Protein AF-A0A2V8Q7M6-F1 (afdb_monomer)

Sequence (115 aa):
MREYAANFYGTDYSTNPAEQGSASGMDSDRLFASWELNDPRVESFSQREDFPLGEPERAIEIPADFSALLKSNPEAAKREVLRVRQEFIQALSENFVCRAFDRDSSRPRYLFYRD

Radius of gyration: 16.98 Å; Cα contacts (8 Å, |Δi|>4): 162; chains: 1; bounding box: 46×27×42 Å

Foldseek 3Di:
DQDKDWLVVHFDDPPDPVCVPPDPTARDIDDDDDDDCPPPQNVCVVVVHHDDPPAFPDKDWAALCLVVCCNVPVPVSNVRVVVSRVVSVVCSVVQWDQDDWDNPNGTTITGIDHD

pLDDT: mean 87.7, std 13.78, range [43.62, 98.25]

Solvent-accessible surface area (backbone atoms only — not comparable to full-atom values): 6844 Å² total; per-residue (Å²): 59,76,47,78,40,80,42,67,81,38,61,48,68,71,85,47,78,94,46,73,86,71,57,80,47,52,65,35,61,43,73,49,76,78,80,60,77,86,36,71,60,48,49,32,47,74,74,75,41,83,68,93,83,77,80,66,81,42,74,50,73,46,72,57,54,53,70,61,39,39,75,75,36,49,70,58,39,51,50,49,52,55,49,50,50,52,53,48,55,51,42,40,74,72,58,32,30,44,77,51,71,49,83,46,85,73,62,19,27,43,27,22,32,76,127

Secondary structure (DSSP, 8-state):
--EEETTTT-BPPP--GGGTTT--PPB--EEE----TTSHHHHHHHTT--------SEEEE--TTHHHHHHH-HHHHHHHHHHHHHHHHHHHHTTEEEEEEE--SSS-EEEEEE-

Nearest PDB structures (foldseek):
  7evo-assembly1_D  TM=3.035E-01  e=6.365E+00  Homo sapiens

Mean predicted aligned error: 6.23 Å

Structure (mmCIF, N/CA/C/O backbone):
data_AF-A0A2V8Q7M6-F1
#
_entry.id   AF-A0A2V8Q7M6-F1
#
loop_
_atom_site.group_PDB
_atom_site.id
_atom_site.type_symbol
_atom_site.label_atom_id
_atom_site.label_alt_id
_atom_site.label_comp_id
_atom_site.label_asym_id
_atom_site.label_entity_id
_atom_site.label_seq_id
_atom_site.pdbx_PDB_ins_code
_atom_site.Cartn_x
_atom_site.Cartn_y
_atom_site.Cartn_z
_atom_site.occupancy
_atom_site.B_iso_or_equiv
_atom_site.auth_seq_id
_atom_site.auth_comp_id
_atom_site.auth_asym_id
_atom_site.auth_atom_id
_atom_site.pdbx_PDB_model_num
ATOM 1 N N . MET A 1 1 ? -3.767 1.937 7.968 1.00 83.38 1 MET A N 1
ATOM 2 C CA . MET A 1 1 ? -2.823 2.754 7.182 1.00 83.38 1 MET A CA 1
ATOM 3 C C . MET A 1 1 ? -3.611 3.795 6.425 1.00 83.38 1 MET A C 1
ATOM 5 O O . MET A 1 1 ? -4.541 3.438 5.707 1.00 83.38 1 MET A O 1
ATOM 9 N N . ARG A 1 2 ? -3.278 5.061 6.667 1.00 88.50 2 ARG A N 1
ATOM 10 C CA . ARG A 1 2 ? -4.025 6.226 6.169 1.00 88.50 2 ARG A CA 1
ATOM 11 C C . ARG A 1 2 ? -3.171 7.160 5.321 1.00 88.50 2 ARG A C 1
ATOM 13 O O . ARG A 1 2 ? -3.696 8.076 4.706 1.00 88.50 2 ARG A O 1
ATOM 20 N N . GLU A 1 3 ? -1.865 6.930 5.305 1.00 91.62 3 GLU A N 1
ATOM 21 C CA . GLU A 1 3 ? -0.896 7.851 4.738 1.00 91.62 3 GLU A CA 1
ATOM 22 C C . GLU A 1 3 ? -0.007 7.130 3.732 1.00 91.62 3 GLU A C 1
ATOM 24 O O . GLU A 1 3 ? 0.481 6.018 3.974 1.00 91.62 3 GLU A O 1
ATOM 29 N N . TYR A 1 4 ? 0.193 7.808 2.607 1.00 94.12 4 TYR A N 1
ATOM 30 C CA . TYR A 1 4 ? 1.028 7.389 1.495 1.00 94.12 4 TYR A CA 1
ATOM 31 C C . TYR A 1 4 ? 2.011 8.512 1.180 1.00 94.12 4 TYR A C 1
ATOM 33 O O . TYR A 1 4 ? 1.599 9.657 0.996 1.00 94.12 4 TYR A O 1
ATOM 41 N N . ALA A 1 5 ? 3.292 8.187 1.054 1.00 93.88 5 ALA A N 1
ATOM 42 C CA . ALA A 1 5 ? 4.302 9.104 0.551 1.00 93.88 5 ALA A CA 1
ATOM 43 C C . ALA A 1 5 ? 4.917 8.559 -0.737 1.00 93.88 5 ALA A C 1
ATOM 45 O O . ALA A 1 5 ? 5.555 7.505 -0.749 1.00 93.88 5 ALA A O 1
ATOM 46 N N . ALA A 1 6 ? 4.727 9.302 -1.825 1.00 92.56 6 ALA A N 1
ATOM 47 C CA . ALA A 1 6 ? 5.328 8.991 -3.111 1.00 92.56 6 ALA A CA 1
ATOM 48 C C . ALA A 1 6 ? 6.821 9.348 -3.112 1.00 92.56 6 ALA A C 1
ATOM 50 O O . ALA A 1 6 ? 7.200 10.439 -2.689 1.00 92.56 6 ALA A O 1
ATOM 51 N N . ASN A 1 7 ? 7.643 8.431 -3.620 1.00 89.50 7 ASN A N 1
ATOM 52 C CA . ASN A 1 7 ? 9.079 8.565 -3.833 1.00 89.50 7 ASN A CA 1
ATOM 53 C C . ASN A 1 7 ? 9.847 9.123 -2.619 1.00 89.50 7 ASN A C 1
ATOM 55 O O . ASN A 1 7 ? 10.694 10.004 -2.746 1.00 89.50 7 ASN A O 1
ATOM 59 N N . PHE A 1 8 ? 9.524 8.629 -1.423 1.00 89.00 8 PHE A N 1
ATOM 60 C CA . PHE A 1 8 ? 9.923 9.232 -0.150 1.00 89.00 8 PHE A CA 1
ATOM 61 C C . PHE A 1 8 ? 11.443 9.302 0.062 1.00 89.00 8 PHE A C 1
ATOM 63 O O . PHE A 1 8 ? 11.938 10.295 0.587 1.00 89.00 8 PHE A O 1
ATOM 70 N N . TYR A 1 9 ? 12.189 8.273 -0.356 1.00 83.69 9 TYR A N 1
ATOM 71 C CA . TYR A 1 9 ? 13.660 8.269 -0.291 1.00 83.69 9 TYR A CA 1
ATOM 72 C C . TYR A 1 9 ? 14.333 8.634 -1.622 1.00 83.69 9 TYR A C 1
ATOM 74 O O . TYR A 1 9 ? 15.557 8.601 -1.718 1.00 83.69 9 TYR A O 1
ATOM 82 N N . GLY A 1 10 ? 13.552 9.013 -2.636 1.00 82.81 10 GLY A N 1
ATOM 83 C CA . GLY A 1 10 ? 14.036 9.167 -4.000 1.00 82.81 10 GLY A CA 1
ATOM 84 C C . GLY A 1 10 ? 14.132 7.840 -4.754 1.00 82.81 10 GLY A C 1
ATOM 85 O O . GLY A 1 10 ? 13.715 6.779 -4.282 1.00 82.81 10 GLY A O 1
ATOM 86 N N . THR A 1 11 ? 14.645 7.943 -5.975 1.00 77.75 11 THR A N 1
ATOM 87 C CA . THR A 1 11 ? 14.792 6.825 -6.902 1.00 77.75 11 THR A CA 1
ATOM 88 C C . THR A 1 11 ? 16.080 6.068 -6.571 1.00 77.75 11 THR A C 1
ATOM 90 O O . THR A 1 11 ? 17.152 6.675 -6.557 1.00 77.75 11 THR A O 1
ATOM 93 N N . ASP A 1 12 ? 15.989 4.764 -6.299 1.00 65.12 12 ASP A N 1
ATOM 94 C CA . ASP A 1 12 ? 17.164 3.944 -5.977 1.00 65.12 12 ASP A CA 1
ATOM 95 C C . ASP A 1 12 ? 18.127 3.910 -7.172 1.00 65.12 12 ASP A C 1
ATOM 97 O O . ASP A 1 12 ? 17.768 3.451 -8.252 1.00 65.12 12 ASP A O 1
ATOM 101 N N . TYR A 1 13 ? 19.370 4.357 -6.993 1.00 54.72 13 TYR A N 1
ATOM 102 C CA . TYR A 1 13 ? 20.425 4.176 -7.992 1.00 54.72 13 TYR A CA 1
ATOM 103 C C . TYR A 1 13 ? 21.353 3.059 -7.525 1.00 54.72 13 TYR A C 1
ATOM 105 O O . TYR A 1 13 ? 21.825 3.081 -6.387 1.00 54.72 13 TYR A O 1
ATOM 113 N N . SER A 1 14 ? 21.652 2.093 -8.399 1.00 52.34 14 SER A N 1
ATOM 114 C CA . SER A 1 14 ? 22.717 1.135 -8.099 1.00 52.34 14 SER A CA 1
ATOM 115 C C . SER A 1 14 ? 24.041 1.891 -7.986 1.00 52.34 14 SER A C 1
ATOM 117 O O . SER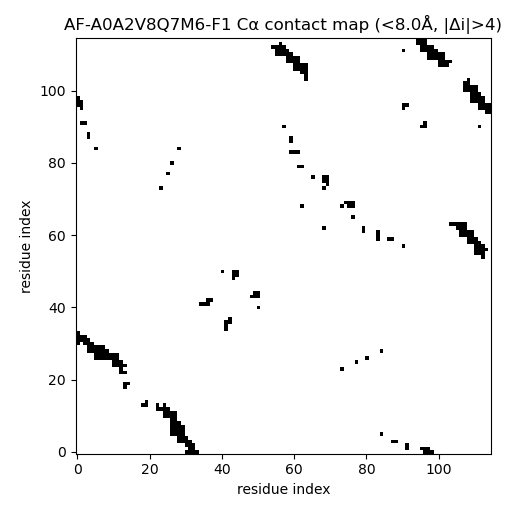 A 1 14 ? 24.476 2.556 -8.926 1.00 52.34 14 SER A O 1
ATOM 119 N N . THR A 1 15 ? 24.679 1.807 -6.820 1.00 46.75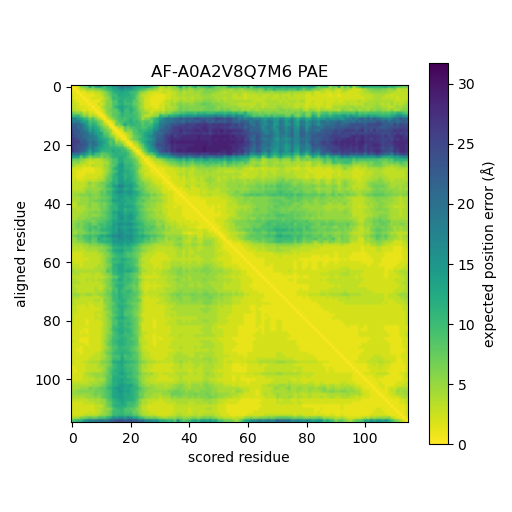 15 THR A N 1
ATOM 120 C CA . THR A 1 15 ? 26.037 2.319 -6.586 1.00 46.75 15 THR A CA 1
ATOM 121 C C . THR A 1 15 ? 27.107 1.302 -6.983 1.00 46.75 15 THR A C 1
ATOM 123 O O . THR A 1 15 ? 28.297 1.580 -6.841 1.00 46.75 15 THR A O 1
ATOM 126 N N . ASN A 1 16 ? 26.708 0.127 -7.487 1.00 46.84 16 ASN A N 1
ATOM 127 C CA . ASN A 1 16 ? 27.617 -0.929 -7.897 1.00 46.84 16 ASN A CA 1
ATOM 128 C C . ASN A 1 16 ? 28.146 -0.651 -9.320 1.00 46.84 16 ASN A C 1
ATOM 130 O O . ASN A 1 16 ? 27.362 -0.658 -10.272 1.00 46.84 16 ASN A O 1
ATOM 134 N N . PRO A 1 17 ? 29.464 -0.446 -9.516 1.00 50.84 17 PRO A N 1
ATOM 135 C CA . PRO A 1 17 ? 30.039 -0.177 -10.836 1.00 50.84 17 PRO A CA 1
ATOM 136 C C . PRO A 1 17 ? 29.781 -1.293 -11.859 1.00 50.84 17 PRO A C 1
ATOM 138 O O . PRO A 1 17 ? 29.735 -1.028 -13.054 1.00 50.84 17 PRO A O 1
ATOM 141 N N . ALA A 1 18 ? 29.573 -2.533 -11.399 1.00 56.84 18 ALA A N 1
ATOM 142 C CA . ALA A 1 18 ? 29.242 -3.676 -12.253 1.00 56.84 18 ALA A CA 1
ATOM 143 C C . ALA A 1 18 ? 27.804 -3.637 -12.818 1.00 56.84 18 ALA A C 1
ATOM 145 O O . ALA A 1 18 ? 27.495 -4.375 -13.748 1.00 56.84 18 ALA A O 1
ATOM 146 N N . GLU A 1 19 ? 26.942 -2.775 -12.272 1.00 53.31 19 GLU A N 1
ATOM 147 C CA . GLU A 1 19 ? 25.549 -2.560 -12.690 1.00 53.31 19 GLU A CA 1
ATOM 148 C C . GLU A 1 19 ? 25.350 -1.172 -13.334 1.00 53.31 19 GLU A C 1
ATOM 150 O O . GLU A 1 19 ? 24.215 -0.745 -13.582 1.00 53.31 19 GLU A O 1
ATOM 155 N N . GLN A 1 20 ? 26.447 -0.455 -13.635 1.00 43.62 20 GLN A N 1
ATOM 156 C CA . GLN A 1 20 ? 26.415 0.779 -14.424 1.00 43.62 20 GLN A CA 1
ATOM 157 C C . GLN A 1 20 ? 25.889 0.474 -15.834 1.00 43.62 20 GLN A C 1
ATOM 159 O O . GLN A 1 20 ? 26.628 0.069 -16.727 1.00 43.62 20 GLN A O 1
ATOM 164 N N . GLY A 1 21 ? 24.581 0.655 -16.012 1.00 48.03 21 GLY A N 1
ATOM 165 C CA . GLY A 1 21 ? 23.860 0.417 -17.263 1.00 48.03 21 GLY A CA 1
ATOM 166 C C . GLY A 1 21 ? 22.540 -0.343 -17.104 1.00 48.03 21 GLY A C 1
ATOM 167 O O . GLY A 1 21 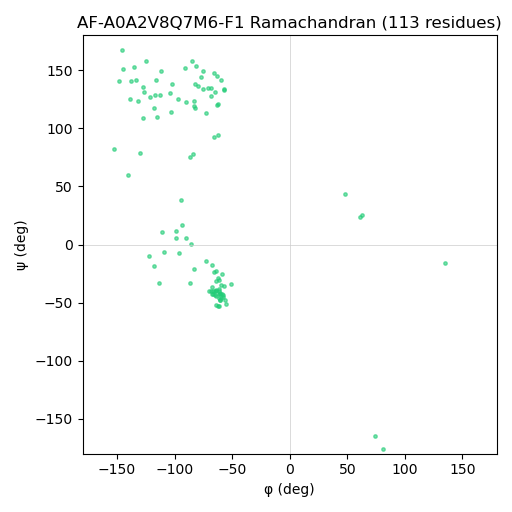? 21.722 -0.296 -18.017 1.00 48.03 21 GLY A O 1
ATOM 168 N N . SER A 1 22 ? 22.294 -0.999 -15.962 1.00 51.44 22 SER A N 1
ATOM 169 C CA . SER A 1 22 ? 21.065 -1.776 -15.703 1.00 51.44 22 SER A CA 1
ATOM 170 C C . SER A 1 22 ? 20.118 -1.146 -14.677 1.00 51.44 22 SER A C 1
ATOM 172 O O . SER A 1 22 ? 19.015 -1.648 -14.467 1.00 51.44 22 SER A O 1
ATOM 174 N N . ALA A 1 23 ? 20.520 -0.054 -14.027 1.00 49.41 23 ALA A N 1
ATOM 175 C CA . ALA A 1 23 ? 19.732 0.582 -12.979 1.00 49.41 23 ALA A CA 1
ATOM 176 C C . ALA A 1 23 ? 18.675 1.537 -13.559 1.00 49.41 23 ALA A C 1
ATOM 178 O O . ALA A 1 23 ? 18.823 2.758 -13.508 1.00 49.41 23 ALA A O 1
ATOM 179 N N . SER A 1 24 ? 17.573 0.983 -14.071 1.00 56.97 24 SER A N 1
ATOM 180 C CA . SER A 1 24 ? 16.294 1.699 -14.004 1.00 56.97 24 SER A CA 1
ATOM 181 C C . SER A 1 24 ? 15.928 1.788 -12.529 1.00 56.97 24 SER A C 1
ATOM 183 O O . SER A 1 24 ? 15.387 0.843 -11.958 1.00 56.97 24 SER A O 1
ATOM 185 N N . GLY A 1 25 ? 16.317 2.885 -11.887 1.00 67.06 25 GLY A N 1
ATOM 186 C CA . GLY A 1 25 ? 16.013 3.092 -10.484 1.00 67.06 25 GLY A CA 1
ATOM 187 C C . GLY A 1 25 ? 14.509 3.098 -10.233 1.00 67.06 25 GLY A C 1
ATOM 188 O O . GLY A 1 25 ? 13.737 3.597 -11.058 1.00 67.06 25 GLY A O 1
ATOM 189 N N . MET A 1 26 ? 14.087 2.515 -9.112 1.00 82.00 26 MET A N 1
ATOM 190 C CA . MET A 1 26 ? 12.678 2.448 -8.730 1.00 82.00 26 MET A CA 1
ATOM 191 C C . MET A 1 26 ? 12.382 3.496 -7.658 1.00 82.00 26 MET A C 1
ATOM 193 O O . MET A 1 26 ? 13.180 3.699 -6.746 1.00 82.00 26 MET A O 1
ATOM 197 N N . ASP A 1 27 ? 11.241 4.172 -7.778 1.00 85.25 27 ASP A N 1
ATOM 198 C CA . ASP A 1 27 ? 10.789 5.130 -6.774 1.00 85.25 27 ASP A CA 1
ATOM 199 C C . ASP A 1 27 ? 10.499 4.424 -5.447 1.00 85.25 27 ASP A C 1
ATOM 201 O O . ASP A 1 27 ? 9.766 3.430 -5.394 1.00 85.25 27 ASP A O 1
ATOM 205 N N . SER A 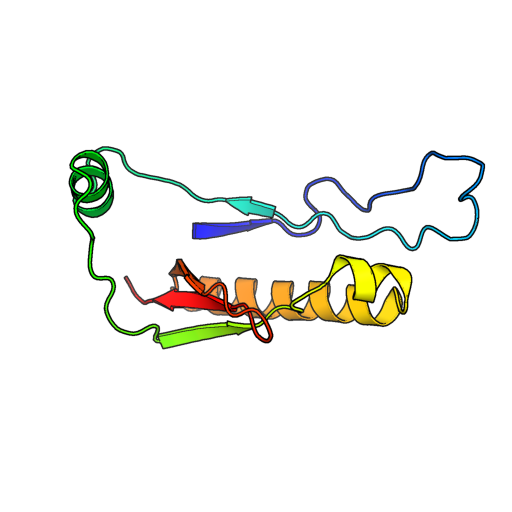1 28 ? 11.026 4.979 -4.360 1.00 84.94 28 SER A N 1
ATOM 206 C CA . SER A 1 28 ? 10.833 4.435 -3.021 1.00 84.94 28 SER A CA 1
ATOM 207 C C . SER A 1 28 ? 9.547 4.964 -2.373 1.00 84.94 28 SER A C 1
ATOM 209 O O . SER A 1 28 ? 9.590 5.790 -1.455 1.00 84.94 28 SER A O 1
ATOM 211 N N . ASP A 1 29 ? 8.393 4.465 -2.804 1.00 91.88 29 ASP A N 1
ATOM 212 C CA . ASP A 1 29 ? 7.116 4.771 -2.153 1.00 91.88 29 ASP A CA 1
ATOM 213 C C . ASP A 1 29 ? 7.046 4.205 -0.726 1.00 91.88 29 ASP A C 1
ATOM 215 O O . ASP A 1 29 ? 7.645 3.169 -0.398 1.00 91.88 29 ASP A O 1
ATOM 219 N N . ARG A 1 30 ? 6.332 4.914 0.155 1.00 93.06 30 ARG A N 1
ATOM 220 C CA . ARG A 1 30 ? 6.184 4.553 1.566 1.00 93.06 30 ARG A CA 1
ATOM 221 C C . ARG A 1 30 ? 4.747 4.636 2.024 1.00 93.06 30 ARG A C 1
ATOM 223 O O . ARG A 1 30 ? 3.994 5.539 1.675 1.00 93.06 30 ARG A O 1
ATOM 230 N N . LEU A 1 31 ? 4.416 3.674 2.863 1.00 92.44 31 LEU A N 1
ATOM 231 C CA . LEU A 1 31 ? 3.139 3.549 3.515 1.00 92.44 31 LEU A CA 1
ATOM 232 C C . LEU A 1 31 ? 3.353 3.671 5.020 1.00 92.44 31 LEU A C 1
ATOM 234 O O . LEU A 1 31 ? 4.183 2.948 5.575 1.00 92.44 31 LEU A O 1
ATOM 238 N N . PHE A 1 32 ? 2.592 4.540 5.683 1.00 90.56 32 PHE A N 1
ATOM 239 C CA . PHE A 1 32 ? 2.683 4.698 7.133 1.00 90.56 32 PHE A CA 1
ATOM 240 C C . PHE A 1 32 ? 1.510 3.991 7.812 1.00 90.56 32 PHE A C 1
ATOM 242 O O . PHE A 1 32 ? 0.330 4.324 7.641 1.00 90.56 32 PHE A O 1
ATOM 249 N N . ALA A 1 33 ? 1.848 2.952 8.570 1.00 88.69 33 ALA A N 1
ATOM 250 C CA . ALA A 1 33 ? 0.924 2.279 9.462 1.00 88.69 33 ALA A CA 1
ATOM 251 C C . ALA A 1 33 ? 1.117 2.832 10.877 1.00 88.69 33 ALA A C 1
ATOM 253 O O . ALA A 1 33 ? 2.230 2.841 11.397 1.00 88.69 33 ALA A O 1
ATOM 254 N N . SER A 1 34 ? 0.025 3.303 11.471 1.00 87.44 34 SER A N 1
ATOM 255 C CA . SER A 1 34 ? -0.060 3.722 12.865 1.00 87.44 34 SER A CA 1
ATOM 256 C C . SER A 1 34 ? -0.949 2.749 13.637 1.00 87.44 34 SER A C 1
ATOM 258 O O . SER A 1 34 ? -1.874 2.155 13.070 1.00 87.44 34 SER A O 1
ATOM 260 N N . TRP A 1 35 ? -0.653 2.588 14.924 1.00 86.50 35 TRP A N 1
ATOM 261 C CA . TRP A 1 35 ? -1.434 1.784 15.856 1.00 86.50 35 TRP A CA 1
ATOM 262 C C . TRP A 1 35 ? -1.668 2.593 17.121 1.00 86.50 35 TRP A C 1
ATOM 264 O O . 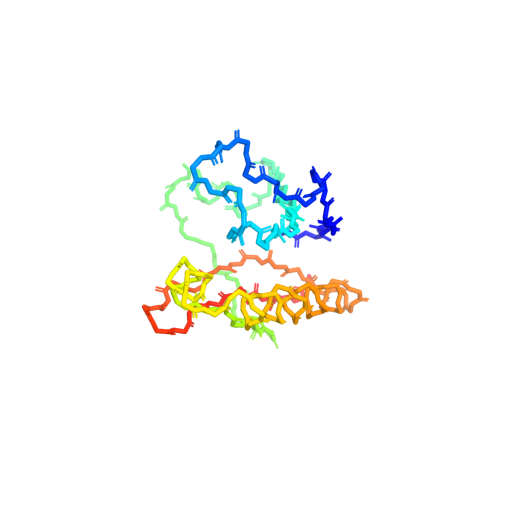TRP A 1 35 ? -0.711 3.020 17.766 1.00 86.50 35 TRP A O 1
ATOM 274 N N . GLU A 1 36 ? -2.935 2.764 17.478 1.00 89.31 36 GLU A N 1
ATOM 275 C CA . GLU A 1 36 ? -3.319 3.289 18.781 1.00 89.31 36 GLU A CA 1
ATOM 276 C C . GLU A 1 36 ? -3.315 2.129 19.776 1.00 89.31 36 GLU A C 1
ATOM 278 O O . GLU A 1 36 ? -4.025 1.143 19.593 1.00 89.31 36 GLU A O 1
ATOM 283 N N . LEU A 1 37 ? -2.482 2.215 20.816 1.00 90.00 37 LEU A N 1
ATOM 284 C CA . LEU A 1 37 ? -2.253 1.086 21.729 1.00 90.00 37 LEU A CA 1
ATOM 285 C C . LEU A 1 37 ? -3.492 0.696 22.544 1.00 90.00 37 LEU A C 1
ATOM 287 O O . LEU A 1 37 ? -3.590 -0.450 22.967 1.00 90.00 37 LEU A O 1
ATOM 291 N N . ASN A 1 38 ? -4.421 1.635 22.724 1.00 91.25 38 ASN A N 1
ATOM 292 C CA . ASN A 1 38 ? -5.683 1.432 23.437 1.00 91.25 38 ASN A CA 1
ATOM 293 C C . ASN A 1 38 ? -6.863 1.183 22.476 1.00 91.25 38 ASN A C 1
ATOM 295 O O . ASN A 1 38 ? -8.020 1.290 22.876 1.00 91.25 38 ASN A O 1
ATOM 299 N N . ASP A 1 39 ? -6.604 0.951 21.183 1.00 91.00 39 ASP A N 1
ATOM 300 C CA . ASP A 1 39 ? -7.659 0.562 20.247 1.00 91.00 39 ASP A CA 1
ATOM 301 C C . ASP A 1 39 ? -8.104 -0.880 20.549 1.00 91.00 39 ASP A C 1
ATOM 303 O O . ASP A 1 39 ? -7.236 -1.752 20.687 1.00 91.00 39 ASP A O 1
ATOM 307 N N . PRO A 1 40 ? -9.420 -1.174 20.592 1.00 90.81 40 PRO A N 1
ATOM 308 C CA . PRO A 1 40 ? -9.925 -2.519 20.869 1.00 90.81 40 PRO A CA 1
ATOM 309 C C . PRO A 1 40 ? -9.293 -3.608 19.995 1.00 90.81 40 PRO A C 1
ATOM 311 O O . PRO A 1 40 ? -9.053 -4.719 20.460 1.00 90.81 40 PRO A O 1
ATOM 314 N N . ARG A 1 41 ? -8.959 -3.294 18.737 1.00 89.44 41 ARG A N 1
ATOM 315 C CA . ARG A 1 41 ? -8.275 -4.223 17.834 1.00 89.44 41 ARG A CA 1
ATOM 316 C C . ARG A 1 41 ? -6.882 -4.587 18.329 1.00 89.44 41 ARG A C 1
ATOM 318 O O . ARG A 1 41 ? -6.475 -5.744 18.239 1.00 89.44 41 ARG A O 1
ATOM 325 N N . VAL A 1 42 ? -6.124 -3.597 18.791 1.00 90.50 42 VAL A N 1
ATOM 326 C CA . VAL A 1 42 ? -4.761 -3.806 19.293 1.00 90.50 42 VAL A CA 1
ATOM 327 C C . VAL A 1 42 ? -4.804 -4.566 20.616 1.00 90.50 42 VAL A C 1
ATOM 329 O O . VAL A 1 42 ? -4.014 -5.493 20.808 1.00 90.50 42 VAL A O 1
ATOM 332 N N . GLU A 1 43 ? -5.767 -4.249 21.481 1.00 93.31 43 GLU A N 1
ATOM 333 C CA . GLU A 1 43 ? -5.998 -4.975 22.731 1.00 93.31 43 GLU A CA 1
ATOM 334 C C . GLU A 1 43 ? -6.345 -6.452 22.482 1.00 93.31 43 GLU A C 1
ATOM 336 O O . GLU A 1 43 ? -5.693 -7.319 23.067 1.00 93.31 43 GLU A O 1
ATOM 341 N N . SER A 1 44 ? -7.267 -6.770 21.563 1.00 93.00 44 SER A N 1
ATOM 342 C CA . SER A 1 44 ? -7.585 -8.163 21.192 1.00 93.00 44 SER A CA 1
ATOM 343 C C . SER A 1 44 ? -6.347 -8.924 20.714 1.00 93.00 44 SER A C 1
ATOM 345 O O . SER A 1 44 ? -6.040 -10.007 21.219 1.00 93.00 44 SER A O 1
ATOM 347 N N . PHE A 1 45 ? -5.553 -8.328 19.817 1.00 91.25 45 PHE A N 1
ATOM 348 C CA . PHE A 1 45 ? -4.326 -8.975 19.350 1.00 91.25 45 PHE A CA 1
ATOM 349 C C . PHE A 1 45 ? -3.287 -9.171 20.460 1.00 91.25 45 PHE A C 1
ATOM 351 O O . PHE A 1 45 ? -2.557 -10.165 20.435 1.00 91.25 45 PHE A O 1
ATOM 358 N N . SER A 1 46 ? -3.230 -8.285 21.460 1.00 93.25 46 SER A N 1
ATOM 359 C CA . SER A 1 46 ? -2.349 -8.461 22.625 1.00 93.25 46 SER A CA 1
ATOM 360 C C . SER A 1 46 ? -2.686 -9.722 23.434 1.00 93.25 46 SER A C 1
ATOM 362 O O . SER A 1 46 ? -1.791 -10.349 24.003 1.00 93.25 46 SER A O 1
ATOM 364 N N . GLN A 1 47 ? -3.954 -10.144 23.404 1.00 94.25 47 GLN A N 1
ATOM 365 C CA . GLN A 1 47 ? -4.454 -11.366 24.037 1.00 94.25 47 GLN A CA 1
ATOM 366 C C . GLN A 1 47 ? -4.403 -12.593 23.111 1.00 94.25 47 GLN A C 1
ATOM 368 O O . GLN A 1 47 ? -4.847 -13.673 23.494 1.00 94.25 47 GLN A O 1
ATOM 373 N N . ARG A 1 48 ? -3.816 -12.463 21.909 1.00 93.19 48 ARG A N 1
ATOM 374 C CA . ARG A 1 48 ? -3.831 -13.479 20.834 1.00 93.19 48 ARG A CA 1
ATOM 375 C C . ARG A 1 48 ? -5.235 -13.823 20.334 1.00 93.19 48 ARG A C 1
ATOM 377 O O . ARG A 1 48 ? -5.444 -14.903 19.782 1.00 93.19 48 ARG A O 1
ATOM 384 N N . GLU A 1 49 ? -6.175 -12.910 20.516 1.00 94.12 49 GLU A N 1
ATOM 385 C CA . GLU A 1 49 ? -7.512 -13.008 19.953 1.00 94.12 49 GLU A CA 1
ATOM 386 C C . GLU A 1 49 ? -7.541 -12.329 18.585 1.00 94.12 49 GLU A C 1
ATOM 388 O O . GLU A 1 49 ? -6.755 -11.420 18.302 1.00 94.12 49 GLU A O 1
ATOM 393 N N . ASP A 1 50 ? -8.436 -12.796 17.721 1.00 88.81 50 ASP A N 1
ATOM 394 C CA . ASP A 1 50 ? -8.651 -12.177 16.420 1.00 88.81 50 ASP A CA 1
ATOM 395 C C . ASP A 1 50 ? -9.636 -11.006 16.536 1.00 88.81 50 ASP A C 1
ATOM 397 O O . ASP A 1 50 ? -10.454 -10.950 17.457 1.00 88.81 50 ASP A O 1
ATOM 401 N N . PHE A 1 51 ? -9.582 -10.082 15.581 1.00 88.69 51 PHE A N 1
ATOM 402 C CA . PHE A 1 51 ? -10.477 -8.932 15.529 1.00 88.69 51 PHE A CA 1
ATOM 403 C C . PHE A 1 51 ? -11.140 -8.839 14.148 1.00 88.69 51 PHE A C 1
ATOM 405 O O . PHE A 1 51 ? -10.470 -8.487 13.168 1.00 88.69 51 PHE A O 1
ATOM 412 N N . PRO A 1 52 ? -12.449 -9.132 14.033 1.00 88.81 52 PRO A N 1
ATOM 413 C CA . PRO A 1 52 ? -13.126 -9.164 12.745 1.00 88.81 52 PRO A CA 1
ATOM 414 C C . PRO A 1 52 ? -13.238 -7.758 12.143 1.00 88.81 52 PRO A C 1
ATOM 416 O O . PRO A 1 52 ? -13.739 -6.830 12.771 1.00 88.81 52 PRO A O 1
ATOM 419 N N . LEU A 1 53 ? -12.796 -7.610 10.891 1.00 85.31 53 LEU A N 1
ATOM 420 C CA . LEU A 1 53 ? -12.862 -6.349 10.135 1.00 85.31 53 LEU A CA 1
ATOM 421 C C . LEU A 1 53 ? -14.085 -6.252 9.207 1.00 85.31 53 LEU A C 1
ATOM 423 O O . LEU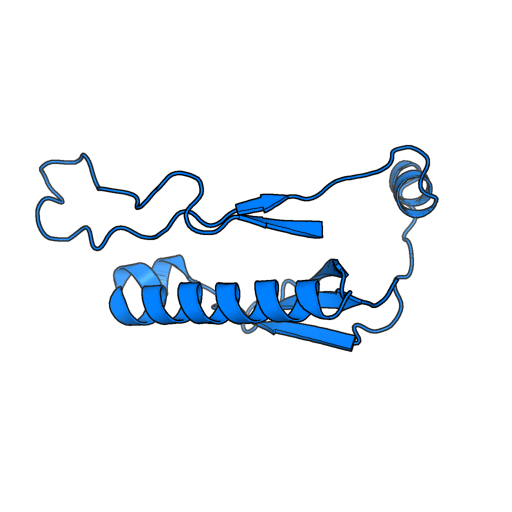 A 1 53 ? -14.310 -5.199 8.616 1.00 85.31 53 LEU A O 1
ATOM 427 N N . GLY A 1 54 ? -14.859 -7.333 9.069 1.00 90.25 54 GLY A N 1
ATOM 428 C CA . GLY A 1 54 ? -15.884 -7.466 8.033 1.00 90.25 54 GLY A CA 1
ATOM 429 C C . GLY A 1 54 ? -15.288 -7.710 6.642 1.00 90.25 54 GLY A C 1
ATOM 430 O O . GLY A 1 54 ? -14.110 -8.050 6.505 1.00 90.25 54 GLY A O 1
ATOM 431 N N . GLU A 1 55 ? -16.112 -7.538 5.608 1.00 93.88 55 GLU A N 1
ATOM 432 C CA . GLU A 1 55 ? -15.685 -7.681 4.214 1.00 93.88 55 GLU A CA 1
ATOM 433 C C . GLU A 1 55 ? -15.006 -6.400 3.706 1.00 93.88 55 GLU A C 1
ATOM 435 O O . GLU A 1 55 ? -15.490 -5.298 3.982 1.00 93.88 55 GLU A O 1
ATOM 440 N N . PRO A 1 56 ? -13.899 -6.511 2.954 1.00 96.50 56 PRO A N 1
ATOM 441 C CA . PRO A 1 56 ? -13.269 -5.351 2.345 1.00 96.50 56 PRO A CA 1
ATOM 442 C C . PRO A 1 56 ? -14.157 -4.771 1.240 1.00 96.50 56 PRO A C 1
ATOM 444 O O . PRO A 1 56 ? -14.638 -5.481 0.360 1.00 96.50 56 PRO A O 1
ATOM 447 N N . GLU A 1 57 ? -14.310 -3.451 1.235 1.00 97.31 57 GLU A N 1
ATOM 448 C CA . GLU A 1 57 ? -15.043 -2.728 0.188 1.00 97.31 57 GLU A CA 1
ATOM 449 C C . GLU A 1 57 ? -14.177 -2.458 -1.050 1.00 97.31 57 GLU A C 1
ATOM 451 O O . GLU A 1 57 ? -14.691 -2.191 -2.138 1.00 97.31 57 GLU A O 1
ATOM 456 N N . ARG A 1 58 ? -12.849 -2.496 -0.893 1.00 97.44 58 ARG A N 1
ATOM 457 C CA . ARG A 1 58 ? -11.897 -2.292 -1.986 1.00 97.44 58 ARG A CA 1
ATOM 458 C C . ARG A 1 58 ? -10.659 -3.158 -1.808 1.00 97.44 58 ARG A C 1
ATOM 460 O O . ARG A 1 58 ? -10.237 -3.441 -0.686 1.00 97.44 58 ARG A O 1
ATOM 467 N N . ALA A 1 59 ? -10.050 -3.530 -2.927 1.00 97.94 59 ALA A N 1
ATOM 468 C CA . ALA A 1 59 ? -8.790 -4.252 -2.947 1.00 97.94 59 ALA A CA 1
ATOM 469 C C . ALA A 1 59 ? -7.862 -3.694 -4.028 1.00 97.94 59 ALA A C 1
ATOM 471 O O . ALA A 1 59 ? -8.317 -3.386 -5.126 1.00 97.94 59 ALA A O 1
ATOM 472 N N . ILE A 1 60 ? -6.572 -3.606 -3.709 1.00 98.06 60 ILE A N 1
ATOM 473 C CA . ILE A 1 60 ? -5.502 -3.253 -4.649 1.00 98.06 60 ILE A CA 1
ATOM 474 C C . ILE A 1 60 ? -4.592 -4.466 -4.777 1.00 98.06 60 ILE A C 1
ATOM 476 O O . ILE A 1 60 ? -3.887 -4.814 -3.830 1.00 98.06 60 ILE A O 1
ATOM 480 N N . GLU A 1 61 ? -4.624 -5.116 -5.934 1.00 98.25 61 GLU A N 1
ATOM 481 C CA . GLU A 1 61 ? -3.758 -6.253 -6.248 1.00 98.25 61 GLU A CA 1
ATOM 482 C C . GLU A 1 61 ? -2.344 -5.776 -6.600 1.00 98.25 61 GLU A C 1
ATOM 484 O O . GLU A 1 61 ? -2.174 -4.732 -7.236 1.00 98.25 61 GLU A O 1
ATOM 489 N N . ILE A 1 62 ? -1.330 -6.543 -6.201 1.00 96.69 62 ILE A N 1
ATOM 490 C CA . ILE A 1 62 ? 0.070 -6.323 -6.576 1.00 96.69 62 ILE A CA 1
ATOM 491 C C . ILE A 1 62 ? 0.654 -7.592 -7.212 1.00 96.69 62 ILE A C 1
ATOM 493 O O . ILE A 1 62 ? 0.149 -8.687 -6.962 1.00 96.69 62 ILE A O 1
ATOM 497 N N . PRO A 1 63 ? 1.734 -7.487 -8.005 1.00 96.25 63 PRO A N 1
ATOM 498 C CA . PRO A 1 63 ? 2.409 -8.668 -8.532 1.00 96.25 63 PRO A CA 1
ATOM 499 C C . PRO A 1 63 ? 2.875 -9.602 -7.408 1.00 96.25 63 PRO A C 1
ATOM 501 O O . PRO A 1 63 ? 3.523 -9.154 -6.462 1.00 96.25 63 PRO A O 1
ATOM 504 N N . ALA A 1 64 ? 2.607 -10.904 -7.547 1.00 96.25 64 ALA A N 1
ATOM 505 C CA . ALA A 1 64 ? 3.045 -11.918 -6.584 1.00 96.25 64 ALA A CA 1
ATOM 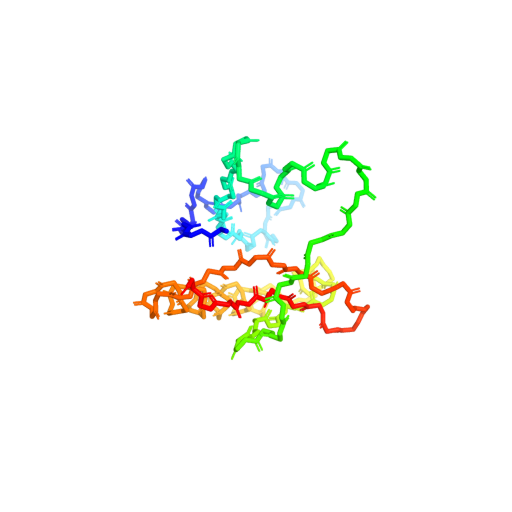506 C C . ALA A 1 64 ? 4.572 -11.976 -6.416 1.00 96.25 64 ALA A C 1
ATOM 508 O O . ALA A 1 64 ? 5.066 -12.180 -5.309 1.00 96.25 64 ALA A O 1
ATOM 509 N N . ASP A 1 65 ? 5.312 -11.743 -7.503 1.00 95.19 65 ASP A N 1
ATOM 510 C CA . ASP A 1 65 ? 6.772 -11.660 -7.500 1.00 95.19 65 ASP A CA 1
ATOM 511 C C . ASP A 1 65 ? 7.241 -10.384 -8.212 1.00 95.19 65 ASP A C 1
ATOM 513 O O . ASP A 1 65 ? 7.658 -10.377 -9.376 1.00 95.19 65 ASP A O 1
ATOM 517 N N . PHE A 1 66 ? 7.151 -9.262 -7.496 1.00 91.12 66 PHE A N 1
ATOM 518 C CA . PHE A 1 66 ? 7.631 -7.975 -7.998 1.00 91.12 66 PHE A CA 1
ATOM 519 C C . PHE A 1 66 ? 9.141 -7.990 -8.285 1.00 91.12 66 PHE A C 1
ATOM 521 O O . PHE A 1 66 ? 9.599 -7.321 -9.209 1.00 91.12 66 PHE A O 1
ATOM 528 N N . 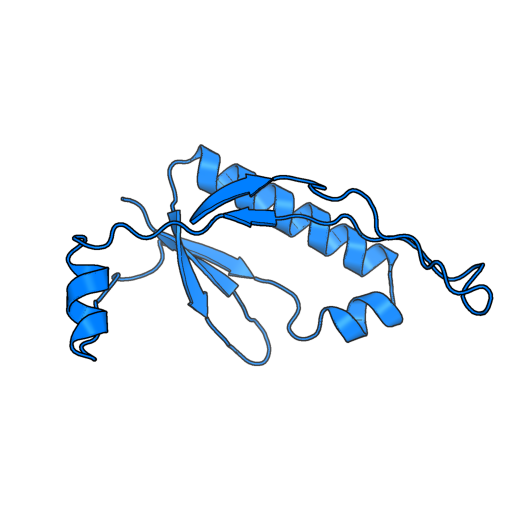SER A 1 67 ? 9.928 -8.779 -7.544 1.00 89.44 67 SER A N 1
ATOM 529 C CA . SER A 1 67 ? 11.372 -8.892 -7.770 1.00 89.44 67 SER A CA 1
ATOM 530 C C . SER A 1 67 ? 11.694 -9.549 -9.114 1.00 89.44 67 SER A C 1
ATOM 532 O O . SER A 1 67 ? 12.580 -9.073 -9.827 1.00 89.44 67 SER A O 1
ATOM 534 N N . ALA A 1 68 ? 10.981 -10.611 -9.494 1.00 91.88 68 ALA A N 1
ATOM 535 C CA . ALA A 1 68 ? 11.113 -11.218 -10.816 1.00 91.88 68 ALA A CA 1
ATOM 536 C C . ALA A 1 68 ? 10.617 -10.284 -11.931 1.00 91.88 68 ALA A C 1
ATOM 538 O O . ALA A 1 68 ? 11.269 -10.181 -12.978 1.00 91.88 68 ALA A O 1
ATOM 539 N N . LEU A 1 69 ? 9.514 -9.558 -11.707 1.00 92.31 69 LEU A N 1
ATOM 540 C CA . LEU A 1 69 ? 9.011 -8.561 -12.658 1.00 92.31 69 LEU A CA 1
ATOM 541 C C . LEU A 1 69 ? 10.039 -7.450 -12.901 1.00 92.31 69 LEU A C 1
ATOM 543 O O . LEU A 1 69 ? 10.341 -7.140 -14.049 1.00 92.31 69 LEU A O 1
ATOM 547 N N . LEU A 1 70 ? 10.626 -6.898 -11.838 1.00 89.31 70 LEU A N 1
ATOM 548 C CA . LEU A 1 70 ? 11.630 -5.840 -11.928 1.00 89.31 70 LEU A CA 1
ATOM 549 C C . LEU A 1 70 ? 12.870 -6.288 -12.710 1.00 89.31 70 LEU A C 1
ATOM 551 O O . LEU A 1 70 ? 13.368 -5.537 -13.541 1.00 89.31 70 LEU A O 1
ATOM 555 N N . LYS A 1 71 ? 13.342 -7.522 -12.493 1.00 88.06 71 LYS A N 1
ATOM 556 C CA . LYS A 1 71 ? 14.505 -8.075 -13.209 1.00 88.06 71 LYS A CA 1
ATOM 557 C C . LYS A 1 71 ? 14.231 -8.328 -14.690 1.00 88.06 71 LYS A C 1
ATOM 559 O O . LYS A 1 71 ? 15.114 -8.128 -15.516 1.00 88.06 71 LYS A O 1
ATOM 564 N N . SER A 1 72 ? 13.039 -8.822 -15.018 1.00 92.44 72 SER A N 1
ATOM 565 C CA . SER A 1 72 ? 12.691 -9.230 -16.384 1.00 92.44 72 SER A CA 1
ATOM 566 C C . SER A 1 72 ? 12.162 -8.079 -17.241 1.00 92.44 72 SER A C 1
ATOM 568 O O . SER A 1 72 ? 12.388 -8.065 -18.450 1.00 92.44 72 SER A O 1
ATOM 570 N N . ASN A 1 73 ? 11.458 -7.119 -16.637 1.00 92.25 73 ASN A N 1
ATOM 571 C CA . ASN A 1 73 ? 10.840 -5.994 -17.331 1.00 92.25 73 ASN A CA 1
ATOM 572 C C . ASN A 1 73 ? 10.700 -4.762 -16.407 1.00 92.25 73 ASN A C 1
ATOM 574 O O . ASN A 1 73 ? 9.614 -4.507 -15.870 1.00 92.25 73 ASN A O 1
ATOM 578 N N . PRO A 1 74 ? 11.769 -3.956 -16.248 1.00 89.50 74 PRO A N 1
ATOM 579 C CA . PRO A 1 74 ? 11.760 -2.771 -15.387 1.00 89.50 74 PRO A CA 1
ATOM 580 C C . PRO A 1 74 ? 10.667 -1.753 -15.737 1.00 89.50 74 PRO A C 1
ATOM 582 O O . PRO A 1 74 ? 10.058 -1.162 -14.849 1.00 89.50 74 PRO A O 1
ATOM 585 N N . GLU A 1 75 ? 10.359 -1.579 -17.024 1.00 90.69 75 GLU A N 1
ATOM 586 C CA . GLU A 1 75 ? 9.299 -0.664 -17.459 1.00 90.69 75 GLU A CA 1
ATOM 587 C C . GLU A 1 75 ? 7.910 -1.150 -17.032 1.00 90.69 75 GLU A C 1
ATOM 589 O O . GLU A 1 75 ? 7.053 -0.345 -16.666 1.00 90.69 75 GLU A O 1
ATOM 594 N N . ALA A 1 76 ? 7.667 -2.465 -17.053 1.00 92.69 76 ALA A N 1
ATOM 595 C CA . ALA A 1 76 ? 6.438 -3.032 -16.506 1.00 92.69 76 ALA A CA 1
ATOM 596 C C . ALA A 1 76 ? 6.374 -2.877 -14.984 1.00 92.69 76 ALA A C 1
ATOM 598 O O . ALA A 1 76 ? 5.341 -2.452 -14.473 1.00 92.69 76 ALA A O 1
ATOM 599 N N . ALA A 1 77 ? 7.475 -3.126 -14.272 1.00 92.12 77 ALA A N 1
ATOM 600 C CA . ALA A 1 77 ? 7.545 -2.902 -12.829 1.00 92.12 77 ALA A CA 1
ATOM 601 C C . ALA A 1 77 ? 7.250 -1.438 -12.460 1.00 92.12 77 ALA A C 1
ATOM 603 O O . ALA A 1 77 ? 6.461 -1.172 -11.555 1.00 92.12 77 ALA A O 1
ATOM 604 N N . LYS A 1 78 ? 7.799 -0.482 -13.219 1.00 92.06 78 LYS A N 1
ATOM 605 C CA . LYS A 1 78 ? 7.524 0.946 -13.036 1.00 92.06 78 LYS A CA 1
ATOM 606 C C . LYS A 1 78 ? 6.051 1.286 -13.245 1.00 92.06 78 LYS A C 1
ATOM 608 O O . LYS A 1 78 ? 5.487 2.045 -12.458 1.00 92.06 78 LYS A O 1
ATOM 613 N N . ARG A 1 79 ? 5.411 0.723 -14.277 1.00 95.19 79 ARG A N 1
ATOM 614 C CA . ARG A 1 79 ? 3.965 0.896 -14.494 1.00 95.19 79 ARG A CA 1
ATOM 615 C C . ARG A 1 79 ? 3.148 0.348 -13.328 1.00 95.19 79 ARG A C 1
ATOM 617 O O . ARG A 1 79 ? 2.204 1.013 -12.918 1.00 95.19 79 ARG A O 1
ATOM 624 N N . GLU A 1 80 ? 3.535 -0.796 -12.766 1.00 95.81 80 GLU A N 1
ATOM 625 C CA . GLU A 1 80 ? 2.857 -1.355 -11.592 1.00 95.81 80 GLU A CA 1
ATOM 626 C C . GLU A 1 80 ? 2.997 -0.465 -10.358 1.00 95.81 80 GLU A C 1
ATOM 628 O O . GLU A 1 80 ? 1.999 -0.195 -9.697 1.00 95.81 80 GLU A O 1
ATOM 633 N N . VAL A 1 81 ? 4.189 0.072 -10.079 1.00 94.12 81 VAL A N 1
ATOM 634 C CA . VAL A 1 81 ? 4.370 1.019 -8.965 1.00 94.12 81 VAL A CA 1
ATOM 635 C C . VAL A 1 81 ? 3.490 2.254 -9.146 1.00 94.12 81 VAL A C 1
ATOM 637 O O . VAL A 1 81 ? 2.798 2.655 -8.214 1.00 94.12 81 VAL A O 1
ATOM 640 N N . LEU A 1 82 ? 3.457 2.836 -10.349 1.00 95.62 82 LEU A N 1
ATOM 641 C CA . LEU A 1 82 ? 2.625 4.010 -10.630 1.00 95.62 82 LEU A CA 1
ATOM 642 C C . LEU A 1 82 ? 1.125 3.705 -10.519 1.00 95.62 82 LEU A C 1
ATOM 644 O O . LEU A 1 82 ? 0.385 4.525 -9.973 1.00 95.62 82 LEU A O 1
ATOM 648 N N . ARG A 1 83 ? 0.684 2.532 -10.988 1.00 97.69 83 ARG A N 1
ATOM 649 C CA . ARG A 1 83 ? -0.706 2.078 -10.859 1.00 97.69 83 ARG A CA 1
ATOM 650 C C . ARG A 1 83 ? -1.092 1.925 -9.389 1.00 97.69 83 ARG A C 1
ATOM 652 O O . ARG A 1 83 ? -2.063 2.534 -8.950 1.00 97.69 83 ARG A O 1
ATOM 659 N N . VAL A 1 84 ? -0.305 1.173 -8.618 1.00 97.06 84 VAL A N 1
ATOM 660 C CA . VAL A 1 84 ? -0.554 0.942 -7.186 1.00 97.06 84 VAL A CA 1
ATOM 661 C C . VAL A 1 84 ? -0.547 2.263 -6.416 1.00 97.06 84 VAL A C 1
ATOM 663 O O . VAL A 1 84 ? -1.444 2.491 -5.607 1.00 97.06 84 VAL A O 1
ATOM 666 N N . ARG A 1 85 ? 0.398 3.168 -6.707 1.00 96.81 85 ARG A N 1
ATOM 667 C CA . ARG A 1 85 ? 0.438 4.526 -6.141 1.00 96.81 85 ARG A CA 1
ATOM 668 C C . ARG A 1 85 ? -0.869 5.271 -6.388 1.00 96.81 85 ARG A C 1
ATOM 670 O O . ARG A 1 85 ? -1.445 5.824 -5.453 1.00 96.81 85 ARG A O 1
ATOM 677 N N . GLN A 1 86 ? -1.325 5.304 -7.639 1.00 98.00 86 GLN A N 1
ATOM 678 C CA . GLN A 1 86 ? -2.551 6.002 -8.012 1.00 98.00 86 GLN A CA 1
ATOM 679 C C . GLN A 1 86 ? -3.770 5.410 -7.297 1.00 98.00 86 GLN A C 1
ATOM 681 O O . GLN A 1 86 ? -4.561 6.162 -6.730 1.00 98.00 86 GLN A O 1
ATOM 686 N N . GLU A 1 87 ? -3.897 4.083 -7.272 1.00 98.19 87 GLU A N 1
ATOM 687 C CA . GLU A 1 87 ? -5.010 3.398 -6.611 1.00 98.19 87 GLU A CA 1
ATOM 688 C C . GLU A 1 87 ? -5.012 3.632 -5.092 1.00 98.19 87 GLU A C 1
ATOM 690 O O . GLU A 1 87 ? -6.073 3.875 -4.514 1.00 98.19 87 GLU A O 1
ATOM 695 N N . PHE A 1 88 ? -3.841 3.637 -4.442 1.00 97.50 88 PHE A N 1
ATOM 696 C CA . PHE A 1 88 ? -3.725 3.959 -3.017 1.00 97.50 88 PHE A CA 1
ATOM 697 C C . PHE A 1 88 ? -4.144 5.398 -2.728 1.00 97.50 88 PHE A C 1
ATOM 699 O O . PHE A 1 88 ? -4.980 5.623 -1.854 1.00 97.50 88 PHE A O 1
ATOM 706 N N . ILE A 1 89 ? -3.584 6.370 -3.456 1.00 96.44 89 ILE A N 1
ATOM 707 C CA . ILE A 1 89 ? -3.913 7.791 -3.274 1.00 96.44 89 ILE A CA 1
ATOM 708 C C . ILE A 1 89 ? -5.412 8.010 -3.480 1.00 96.44 89 ILE A C 1
ATOM 710 O O . ILE A 1 89 ? -6.046 8.692 -2.676 1.00 96.44 89 ILE A O 1
ATOM 714 N N . GLN A 1 90 ? -5.991 7.389 -4.509 1.00 97.50 90 GLN A N 1
ATOM 715 C CA . GLN A 1 90 ? -7.421 7.467 -4.766 1.00 97.50 90 GLN A CA 1
ATOM 716 C C . GLN A 1 90 ? -8.235 6.879 -3.605 1.00 97.50 90 GLN A C 1
ATOM 718 O O . GLN A 1 90 ? -9.106 7.563 -3.072 1.00 97.50 90 GLN A O 1
ATOM 723 N N . ALA A 1 91 ? -7.946 5.647 -3.175 1.00 97.06 91 ALA A N 1
ATOM 724 C CA . ALA A 1 91 ? -8.680 5.004 -2.086 1.00 97.06 91 ALA A CA 1
ATOM 725 C C . ALA A 1 91 ? -8.627 5.834 -0.791 1.00 97.06 91 ALA A C 1
ATOM 727 O O . ALA A 1 91 ? -9.662 6.068 -0.166 1.00 97.06 91 ALA A O 1
ATOM 728 N N . LEU A 1 92 ? -7.447 6.344 -0.429 1.00 94.81 92 LEU A N 1
ATOM 729 C CA . LEU A 1 92 ? -7.275 7.203 0.744 1.00 94.81 92 LEU A CA 1
ATOM 730 C C . LEU A 1 92 ? -8.046 8.528 0.607 1.00 94.81 92 LEU A C 1
ATOM 732 O O . LEU A 1 92 ? -8.681 8.960 1.565 1.00 94.81 92 LEU A O 1
ATOM 736 N N . SER A 1 93 ? -8.061 9.142 -0.584 1.00 95.50 93 SER A N 1
ATOM 737 C CA . SER A 1 93 ? -8.827 10.375 -0.845 1.00 95.50 93 SER A CA 1
ATOM 738 C C . SER A 1 93 ? -10.345 10.192 -0.727 1.00 95.50 93 SER A C 1
ATOM 740 O O . SER A 1 93 ? -11.075 11.145 -0.468 1.00 95.50 93 SER A O 1
ATOM 742 N N . GLU A 1 94 ? -10.821 8.955 -0.873 1.00 96.25 94 GLU A N 1
ATOM 743 C CA . GLU A 1 94 ? -12.228 8.575 -0.743 1.00 96.25 94 GLU A CA 1
ATOM 744 C C . GLU A 1 94 ? -12.587 8.093 0.680 1.00 96.25 94 GLU A C 1
ATOM 746 O O . GLU A 1 94 ? -13.638 7.478 0.890 1.00 96.25 94 GLU A O 1
ATOM 751 N N . ASN A 1 95 ? -11.731 8.403 1.662 1.00 94.94 95 ASN A N 1
ATOM 752 C CA . ASN A 1 95 ? -11.849 8.042 3.078 1.00 94.94 95 ASN A CA 1
ATOM 753 C C . ASN A 1 95 ? -11.820 6.530 3.358 1.00 94.94 95 ASN A C 1
ATOM 755 O O . ASN A 1 95 ? -12.339 6.081 4.380 1.00 94.94 95 ASN A O 1
ATOM 759 N N . PHE A 1 96 ? -11.209 5.729 2.480 1.00 95.94 96 PHE A N 1
ATOM 760 C CA . PHE A 1 96 ? -10.896 4.343 2.818 1.00 95.94 96 PHE A CA 1
ATOM 761 C C . PHE A 1 96 ? -9.619 4.248 3.645 1.00 95.94 96 PHE A C 1
ATOM 763 O O . PHE A 1 96 ? -8.697 5.052 3.518 1.00 95.94 96 PHE A O 1
ATOM 770 N N . VAL A 1 97 ? -9.529 3.185 4.439 1.00 94.38 97 VAL A N 1
ATOM 771 C CA . VAL A 1 97 ? -8.345 2.845 5.225 1.00 94.38 97 VAL A CA 1
ATOM 772 C C . VAL A 1 97 ? -7.863 1.460 4.825 1.00 94.38 97 VAL A C 1
ATOM 774 O O . VAL A 1 97 ? -8.616 0.489 4.893 1.00 94.38 97 VAL A O 1
ATOM 777 N N . CYS A 1 98 ? -6.584 1.339 4.462 1.00 95.38 98 CYS A N 1
ATOM 778 C CA . CYS A 1 98 ? -5.960 0.031 4.276 1.00 95.38 98 CYS A CA 1
ATOM 779 C C . CYS A 1 98 ? -5.735 -0.606 5.655 1.00 95.38 98 CYS A C 1
ATOM 781 O O . CYS A 1 98 ? -4.948 -0.089 6.461 1.00 95.38 98 CYS A O 1
ATOM 783 N N . ARG A 1 99 ? -6.438 -1.705 5.955 1.00 92.69 99 ARG A N 1
ATOM 784 C CA . ARG A 1 99 ? -6.415 -2.351 7.286 1.00 92.69 99 ARG A CA 1
ATOM 785 C C . ARG A 1 99 ? -5.876 -3.778 7.280 1.00 92.69 99 ARG A C 1
ATOM 787 O O . ARG A 1 99 ? -5.493 -4.257 8.352 1.00 92.69 99 ARG A O 1
ATOM 794 N N . ALA A 1 100 ? -5.834 -4.428 6.121 1.00 92.75 100 ALA A N 1
ATOM 795 C CA . ALA A 1 100 ? -5.387 -5.806 5.983 1.00 92.75 100 ALA A CA 1
ATOM 796 C C . ALA A 1 100 ? -4.663 -6.036 4.649 1.00 92.75 100 ALA A C 1
ATOM 798 O O . ALA A 1 100 ? -4.683 -5.195 3.749 1.00 92.75 100 ALA A O 1
ATOM 799 N N . PHE A 1 101 ? -4.002 -7.183 4.553 1.00 94.62 101 PHE A N 1
ATOM 800 C CA . PHE A 1 101 ? -3.321 -7.646 3.354 1.00 94.62 101 PHE A CA 1
ATOM 801 C C . PHE A 1 101 ? -3.594 -9.136 3.192 1.00 94.62 101 PHE A C 1
ATOM 803 O O . PHE A 1 101 ? -3.338 -9.914 4.113 1.00 94.62 101 PHE A O 1
ATOM 810 N N . ASP A 1 102 ? -4.115 -9.512 2.034 1.00 96.12 102 ASP A N 1
ATOM 811 C CA . ASP A 1 102 ? -4.346 -10.898 1.658 1.00 96.12 102 ASP A CA 1
ATOM 812 C C . ASP A 1 102 ? -3.100 -11.442 0.951 1.00 96.12 102 ASP A C 1
ATOM 814 O O . ASP A 1 102 ? -2.634 -10.879 -0.044 1.00 96.12 102 ASP A O 1
ATOM 818 N N . ARG A 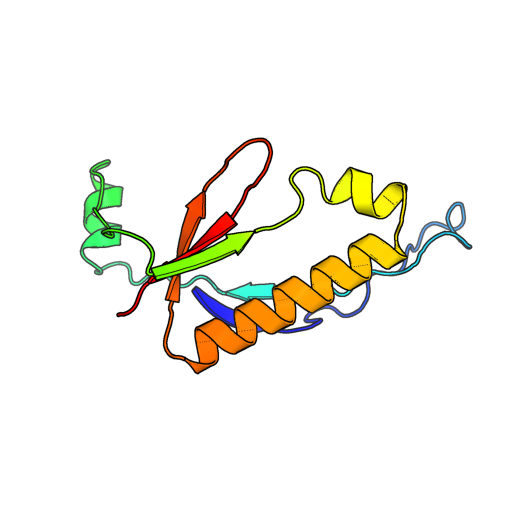1 103 ? -2.544 -12.523 1.504 1.00 94.88 103 ARG A N 1
ATOM 819 C CA . ARG A 1 103 ? -1.274 -13.136 1.089 1.00 94.88 103 ARG A CA 1
ATOM 820 C C . ARG A 1 103 ? -1.486 -14.274 0.091 1.00 94.88 103 ARG A C 1
ATOM 822 O O . ARG A 1 103 ? -0.793 -15.288 0.168 1.00 94.88 103 ARG A O 1
ATOM 829 N N . ASP A 1 104 ? -2.433 -14.118 -0.829 1.00 95.81 104 ASP A N 1
ATOM 830 C CA . ASP A 1 104 ? -2.603 -15.076 -1.916 1.00 95.81 104 ASP A CA 1
ATOM 831 C C . ASP A 1 104 ? -1.300 -15.207 -2.721 1.00 95.81 104 ASP A C 1
ATOM 833 O O . ASP A 1 104 ? -0.652 -14.220 -3.069 1.00 95.81 104 ASP A O 1
ATOM 837 N N . SER A 1 105 ? -0.909 -16.448 -3.007 1.00 93.00 105 SER A N 1
ATOM 838 C CA . SER A 1 105 ? 0.363 -16.755 -3.674 1.00 93.00 105 SER A CA 1
ATOM 839 C C . SER A 1 105 ? 0.444 -16.279 -5.129 1.00 93.00 105 SER A C 1
ATOM 841 O O . SER A 1 105 ? 1.537 -16.194 -5.682 1.00 93.00 105 SER A O 1
ATOM 843 N N . SER A 1 106 ? -0.697 -15.987 -5.753 1.00 94.75 106 SER A N 1
ATOM 844 C CA . SER A 1 106 ? -0.807 -15.586 -7.155 1.00 94.75 106 SER A CA 1
ATOM 845 C C . SER A 1 106 ? -1.277 -14.143 -7.326 1.00 94.75 106 SER A C 1
ATOM 847 O O . SER A 1 106 ? -0.864 -13.476 -8.274 1.00 94.75 106 SER A O 1
ATOM 849 N N . ARG A 1 107 ? -2.128 -13.663 -6.414 1.00 94.75 107 ARG A N 1
ATOM 850 C CA . ARG A 1 107 ? -2.823 -12.374 -6.494 1.00 94.75 107 ARG A CA 1
ATOM 851 C C . ARG A 1 107 ? -2.877 -11.688 -5.124 1.00 94.75 107 ARG A C 1
ATOM 853 O O . ARG A 1 107 ? -3.968 -11.455 -4.594 1.00 94.75 107 ARG A O 1
ATOM 860 N N . PRO A 1 108 ? -1.721 -11.392 -4.507 1.00 97.69 108 PRO A N 1
ATOM 861 C CA . PRO A 1 108 ? -1.709 -10.714 -3.221 1.00 97.69 108 PRO A CA 1
ATOM 862 C C . PRO A 1 108 ? -2.323 -9.318 -3.345 1.00 97.69 108 PRO A C 1
ATOM 864 O O . PRO A 1 108 ? -2.162 -8.635 -4.359 1.00 97.69 108 PRO A O 1
ATOM 867 N N . ARG A 1 109 ? -3.029 -8.875 -2.304 1.00 97.94 109 ARG A N 1
ATOM 868 C CA . ARG A 1 109 ? -3.809 -7.631 -2.366 1.00 97.94 109 ARG A CA 1
ATOM 869 C C . ARG A 1 109 ? -3.887 -6.901 -1.034 1.00 97.94 109 ARG A C 1
ATOM 871 O O . ARG A 1 109 ? -4.076 -7.504 0.020 1.00 97.94 109 ARG A O 1
ATOM 878 N N . TYR A 1 110 ? -3.798 -5.578 -1.089 1.00 97.62 110 TYR A N 1
ATOM 879 C CA . TYR A 1 110 ? -4.121 -4.695 0.030 1.00 97.62 110 TYR A CA 1
ATOM 880 C C . TYR A 1 110 ? -5.632 -4.522 0.135 1.00 97.62 110 TYR A C 1
ATOM 882 O O . TYR A 1 110 ? -6.297 -4.322 -0.880 1.00 97.62 110 TYR A O 1
ATOM 890 N N . LEU A 1 111 ? -6.166 -4.591 1.352 1.00 97.19 111 LEU A N 1
ATOM 891 C CA . LEU A 1 111 ? -7.600 -4.582 1.625 1.00 97.19 111 LEU A CA 1
ATOM 892 C C . LEU A 1 111 ? -8.017 -3.297 2.346 1.00 97.19 111 LEU A C 1
ATOM 894 O O . LEU A 1 111 ? -7.446 -2.926 3.382 1.00 97.19 111 LEU A O 1
ATOM 898 N N . PHE A 1 112 ? -9.038 -2.648 1.795 1.00 97.25 112 PHE A N 1
ATOM 899 C CA . PHE A 1 112 ? -9.531 -1.343 2.210 1.00 97.25 112 PHE A CA 1
ATOM 900 C C . PHE A 1 112 ? -10.962 -1.423 2.735 1.00 97.25 112 PHE A C 1
ATOM 902 O O . PHE A 1 112 ? -11.811 -2.121 2.182 1.00 97.25 112 PHE A O 1
ATOM 909 N N . TYR A 1 113 ? -11.211 -0.646 3.784 1.00 95.19 113 TYR A N 1
ATOM 910 C CA . TYR A 1 113 ? -12.462 -0.602 4.537 1.00 95.19 113 TYR A CA 1
ATOM 911 C C . TYR A 1 113 ? -12.840 0.858 4.779 1.00 95.19 113 TYR A C 1
ATOM 913 O O . TYR A 1 113 ? -11.943 1.708 4.851 1.00 95.19 113 TYR A O 1
ATOM 921 N N . ARG A 1 114 ? -14.131 1.159 4.923 1.00 91.12 114 ARG A N 1
ATOM 922 C CA . ARG A 1 114 ? -14.552 2.423 5.534 1.00 91.12 114 ARG A CA 1
ATOM 923 C C . ARG A 1 114 ? -14.350 2.369 7.044 1.00 91.12 114 ARG A C 1
ATOM 925 O O . ARG A 1 114 ? -14.382 1.296 7.647 1.00 91.12 114 ARG A O 1
ATOM 932 N N . ASP A 1 115 ? -14.075 3.532 7.617 1.00 71.31 115 ASP A N 1
ATOM 933 C CA . ASP A 1 115 ? -14.178 3.727 9.063 1.00 71.31 115 ASP A CA 1
ATOM 934 C C . ASP A 1 115 ? -15.630 3.808 9.520 1.00 71.31 115 ASP A C 1
ATOM 936 O O . ASP A 1 115 ? -16.453 4.372 8.760 1.00 71.31 115 ASP A O 1
#